Protein AF-A0A6G4XLK2-F1 (afdb_monomer)

Mean predicted aligned error: 4.9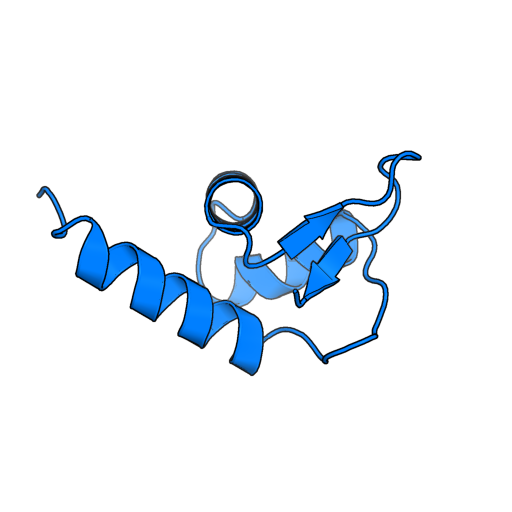9 Å

Nearest PDB structures (foldseek):
  7wup-assembly1_B  TM=5.864E-01  e=1.345E-01  Apiospora montagnei NRRL 25634
  7y3h-assembly1_A  TM=4.595E-01  e=2.019E-01  Apiospora montagnei NRRL 25634
  1mkm-assembly1_B  TM=6.376E-01  e=1.176E+00  Thermotoga maritima
  7pmk-assembly1_5  TM=6.728E-01  e=4.884E+00  Saccharomyces cerevisiae
  7xp0-assembly1_A-2  TM=4.712E-01  e=2.023E+00  Pseudomonas aeruginosa PAO1

InterPro domains:
  IPR018656 Domain of unknown function DUF2087 [PF09860] (1-65)

Solvent-accessible surface area (backbone atoms only — not comparable to full-atom values): 3896 Å² total; per-residue (Å²): 131,87,73,56,70,69,62,53,50,56,51,50,52,53,49,45,66,73,72,46,54,77,86,43,78,32,40,65,70,58,49,34,57,55,37,45,76,81,38,87,61,21,67,61,52,52,49,51,30,40,77,68,58,45,32,44,68,45,94,86,67,58,33,35,26,53,98

pLDDT: mean 85.78, std 11.56, range [41.53, 94.31]

Organism: NCBI:txid1775132

Radius of gyration: 11.39 Å; Cα contacts (8 Å, |Δi|>4): 76; chains: 1; bounding box: 29×22×28 Å

Secondary structure (DSSP, 8-state):
----HHHHHHHHHHHHHHH--BT--EEHHHHHHHHHTT-S-HHHHHHHHHHTTSEEEPTTSSEEEE-

Structure (mmCIF, N/CA/C/O backbone):
data_AF-A0A6G4XLK2-F1
#
_entry.id   AF-A0A6G4XLK2-F1
#
loop_
_atom_site.group_PDB
_atom_site.id
_atom_site.type_symbol
_atom_site.label_atom_id
_atom_site.label_alt_id
_atom_site.label_comp_id
_atom_site.label_asym_id
_atom_site.label_entity_id
_atom_site.label_seq_id
_atom_site.pdbx_PDB_ins_code
_atom_site.Cartn_x
_atom_site.Cartn_y
_atom_site.Cartn_z
_atom_site.occupancy
_atom_site.B_iso_or_equiv
_atom_site.auth_seq_id
_atom_site.auth_comp_id
_atom_site.auth_asym_id
_atom_site.auth_atom_id
_atom_site.pdbx_PDB_model_num
ATOM 1 N N . MET A 1 1 ? 13.688 11.747 -13.829 1.00 41.53 1 MET A N 1
ATOM 2 C CA . MET A 1 1 ? 13.436 10.817 -14.957 1.00 41.53 1 MET A CA 1
ATOM 3 C C . MET A 1 1 ? 11.951 10.478 -14.978 1.00 41.53 1 MET A C 1
ATOM 5 O O . MET A 1 1 ? 11.476 10.026 -13.943 1.00 41.53 1 MET A O 1
ATOM 9 N N . PRO A 1 2 ? 11.194 10.698 -16.070 1.00 47.41 2 PRO A N 1
ATOM 10 C CA . PRO A 1 2 ? 9.811 10.250 -16.117 1.00 47.41 2 PRO A CA 1
ATOM 11 C C . PRO A 1 2 ? 9.810 8.754 -16.449 1.00 47.41 2 PRO A C 1
ATOM 13 O O . PRO A 1 2 ? 10.000 8.357 -17.598 1.00 47.41 2 PRO A O 1
ATOM 16 N N . MET A 1 3 ? 9.646 7.906 -15.432 1.00 55.22 3 MET A N 1
ATOM 17 C CA . MET A 1 3 ? 9.269 6.509 -15.654 1.00 55.22 3 MET A CA 1
ATOM 18 C C . MET A 1 3 ? 7.942 6.527 -16.415 1.00 55.22 3 MET A C 1
ATOM 20 O O . MET A 1 3 ? 6.986 7.164 -15.966 1.00 55.22 3 MET A O 1
ATOM 24 N N . ARG A 1 4 ? 7.894 5.890 -17.590 1.00 64.56 4 ARG A N 1
ATOM 25 C CA . ARG A 1 4 ? 6.686 5.840 -18.425 1.00 64.56 4 ARG A CA 1
ATOM 26 C C . ARG A 1 4 ? 5.499 5.407 -17.545 1.00 64.56 4 ARG A C 1
ATOM 28 O O . ARG A 1 4 ? 5.634 4.392 -16.859 1.00 64.56 4 ARG A O 1
ATOM 35 N N . PRO A 1 5 ? 4.358 6.122 -17.549 1.00 61.38 5 PRO A N 1
ATOM 36 C CA . PRO A 1 5 ? 3.257 5.877 -16.612 1.00 61.38 5 PRO A CA 1
ATOM 37 C C . PRO A 1 5 ? 2.789 4.414 -16.547 1.00 61.38 5 PRO A C 1
ATOM 39 O O . PRO A 1 5 ? 2.469 3.930 -15.465 1.00 61.38 5 PRO A O 1
ATOM 42 N N . ALA A 1 6 ? 2.821 3.703 -17.680 1.00 63.38 6 ALA A N 1
ATOM 43 C CA . ALA A 1 6 ? 2.470 2.285 -17.773 1.00 63.38 6 ALA A CA 1
ATOM 44 C C . ALA A 1 6 ? 3.421 1.370 -16.975 1.00 63.38 6 ALA A C 1
ATOM 46 O O . ALA A 1 6 ? 2.963 0.528 -16.210 1.00 63.38 6 ALA A O 1
ATOM 47 N N . VAL A 1 7 ? 4.737 1.598 -17.065 1.00 71.12 7 VAL A N 1
ATOM 48 C CA . VAL A 1 7 ? 5.754 0.823 -16.323 1.00 71.12 7 VAL A CA 1
ATOM 49 C C . VAL A 1 7 ? 5.587 1.022 -14.816 1.00 71.12 7 VAL A C 1
ATOM 51 O O . VAL A 1 7 ? 5.762 0.097 -14.028 1.00 71.12 7 VAL A O 1
ATOM 54 N N . ARG A 1 8 ? 5.201 2.236 -14.404 1.00 81.38 8 ARG A N 1
ATOM 55 C CA . ARG A 1 8 ? 4.942 2.549 -12.997 1.00 81.38 8 ARG A CA 1
ATOM 56 C C . ARG A 1 8 ? 3.755 1.757 -12.448 1.00 81.38 8 ARG A C 1
ATOM 58 O O . ARG A 1 8 ? 3.840 1.267 -11.329 1.00 81.38 8 ARG A O 1
ATOM 65 N N . HIS A 1 9 ? 2.665 1.637 -13.206 1.00 86.62 9 HIS A N 1
ATOM 66 C CA . HIS A 1 9 ? 1.483 0.905 -12.749 1.00 86.62 9 HIS A CA 1
ATOM 67 C C . HIS A 1 9 ? 1.761 -0.596 -12.594 1.00 86.62 9 HIS A C 1
ATOM 69 O O . HIS A 1 9 ? 1.445 -1.156 -11.549 1.00 86.62 9 HIS A O 1
ATOM 75 N N . GLU A 1 10 ? 2.411 -1.233 -13.573 1.00 88.38 10 GLU A N 1
ATOM 76 C CA . GLU A 1 10 ? 2.761 -2.659 -13.478 1.00 88.38 10 GLU A CA 1
ATOM 77 C C . GLU A 1 10 ? 3.691 -2.963 -12.300 1.00 88.38 10 GLU A C 1
ATOM 79 O O . GLU A 1 10 ? 3.507 -3.969 -11.614 1.00 88.38 10 GLU A O 1
ATOM 84 N N . LEU A 1 11 ? 4.655 -2.078 -12.023 1.00 89.88 11 LEU A N 1
ATOM 85 C CA . LEU A 1 11 ? 5.528 -2.215 -10.859 1.00 89.88 11 LEU A CA 1
ATOM 86 C C . LEU A 1 11 ? 4.737 -2.123 -9.549 1.00 89.88 11 LEU A C 1
ATOM 88 O O . LEU A 1 11 ? 4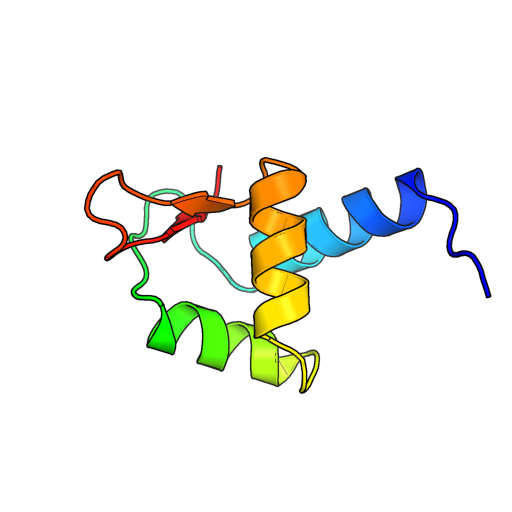.931 -2.947 -8.660 1.00 89.88 11 LEU A O 1
ATOM 92 N N . LEU A 1 12 ? 3.826 -1.155 -9.430 1.00 91.50 12 LEU A N 1
ATOM 93 C CA . LEU A 1 12 ? 2.965 -1.035 -8.252 1.00 91.50 12 LEU A CA 1
ATOM 94 C C . LEU A 1 12 ? 2.061 -2.265 -8.099 1.00 91.50 12 LEU A C 1
ATOM 96 O O . LEU A 1 12 ? 1.921 -2.775 -6.993 1.00 91.50 12 LEU A O 1
ATOM 100 N N . ALA A 1 13 ? 1.512 -2.790 -9.196 1.00 92.56 13 ALA A N 1
ATOM 101 C CA . ALA A 1 13 ? 0.716 -4.015 -9.176 1.00 92.56 13 ALA A CA 1
ATOM 102 C C . ALA A 1 13 ? 1.551 -5.226 -8.730 1.00 92.56 13 ALA A C 1
ATOM 104 O O . ALA A 1 13 ? 1.071 -6.062 -7.965 1.00 92.56 13 ALA A O 1
ATOM 105 N N . TYR A 1 14 ? 2.816 -5.306 -9.163 1.00 92.62 14 TYR A N 1
ATOM 106 C CA . TYR A 1 14 ? 3.760 -6.317 -8.687 1.00 92.62 14 TYR A CA 1
ATOM 107 C C . TYR A 1 14 ? 4.026 -6.195 -7.185 1.00 92.62 14 TYR A C 1
ATOM 109 O O . TYR A 1 14 ? 3.993 -7.196 -6.470 1.00 92.62 14 TYR A O 1
ATOM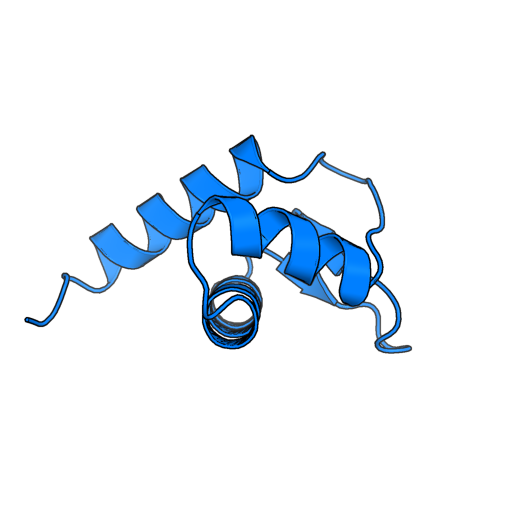 117 N N . LEU A 1 15 ? 4.249 -4.977 -6.691 1.00 92.69 15 LEU A N 1
ATOM 118 C CA . LEU A 1 15 ? 4.445 -4.740 -5.264 1.00 92.69 15 LEU A CA 1
ATOM 119 C C . LEU A 1 15 ? 3.209 -5.145 -4.463 1.00 92.69 15 LEU A C 1
ATOM 121 O O . LEU A 1 15 ? 3.346 -5.845 -3.465 1.00 92.69 15 LEU A O 1
ATOM 125 N N . VAL A 1 16 ? 2.010 -4.774 -4.921 1.00 93.56 16 VAL A N 1
ATOM 126 C CA . VAL A 1 16 ? 0.776 -5.095 -4.202 1.00 93.56 16 VAL A CA 1
ATOM 127 C C . VAL A 1 16 ? 0.568 -6.607 -4.095 1.00 93.56 16 VAL A C 1
ATOM 129 O O . VAL A 1 16 ? 0.396 -7.090 -2.982 1.00 93.56 16 VAL A O 1
ATOM 132 N N . ARG A 1 17 ? 0.705 -7.371 -5.192 1.00 93.56 17 ARG A N 1
ATOM 133 C CA . ARG A 1 17 ? 0.574 -8.846 -5.138 1.00 93.56 17 ARG A CA 1
ATOM 134 C C . ARG A 1 17 ? 1.629 -9.543 -4.278 1.00 93.56 17 ARG A C 1
ATOM 136 O O . ARG A 1 17 ? 1.430 -10.679 -3.874 1.00 93.56 17 ARG A O 1
ATOM 143 N N . THR A 1 18 ? 2.786 -8.909 -4.083 1.00 93.25 18 THR A N 1
ATOM 144 C CA . THR A 1 18 ? 3.906 -9.507 -3.341 1.00 93.25 18 THR A CA 1
ATOM 145 C C . THR A 1 18 ? 3.807 -9.198 -1.851 1.00 93.25 18 THR A C 1
ATOM 147 O O . THR A 1 18 ? 4.209 -10.008 -1.024 1.00 93.25 18 THR A O 1
ATOM 150 N N . LEU A 1 19 ? 3.298 -8.013 -1.505 1.00 92.75 19 LEU A N 1
ATOM 151 C CA . LEU A 1 19 ? 3.265 -7.512 -0.133 1.00 92.75 19 LEU A CA 1
ATOM 152 C C . LEU A 1 19 ? 1.923 -7.759 0.569 1.00 92.75 19 LEU A C 1
ATOM 154 O O . LEU A 1 19 ? 1.888 -7.787 1.801 1.00 92.75 19 LEU A O 1
ATOM 158 N N . PHE A 1 20 ? 0.831 -7.909 -0.183 1.00 93.88 20 PHE A N 1
ATOM 159 C CA . PHE A 1 20 ? -0.525 -7.988 0.354 1.00 93.88 20 PHE A CA 1
ATOM 160 C C . PHE A 1 20 ? -1.243 -9.246 -0.123 1.00 93.88 20 PHE A C 1
ATOM 162 O O . PHE A 1 20 ? -1.119 -9.651 -1.277 1.00 93.88 20 PHE A O 1
ATOM 169 N N . GLU A 1 21 ? -2.031 -9.831 0.773 1.00 91.50 21 GLU A N 1
ATOM 170 C CA . GLU A 1 21 ? -2.917 -10.946 0.462 1.00 91.50 21 GLU A CA 1
ATOM 171 C C . GLU A 1 21 ? -4.269 -10.437 -0.050 1.00 91.50 21 GLU A C 1
ATOM 173 O O . GLU A 1 21 ? -4.821 -9.444 0.440 1.00 91.50 21 GLU A O 1
ATOM 178 N N . GLU A 1 22 ? -4.827 -11.150 -1.026 1.00 83.56 22 GLU A N 1
ATOM 179 C CA . GLU A 1 22 ? -6.181 -10.903 -1.513 1.00 83.56 22 GLU A CA 1
ATOM 180 C C . GLU A 1 22 ? -7.202 -11.180 -0.398 1.00 83.56 22 GLU A C 1
ATOM 182 O O . GLU A 1 22 ? -7.107 -12.170 0.326 1.00 83.56 22 GLU A O 1
ATOM 187 N N . ASN A 1 23 ? -8.208 -10.310 -0.265 1.00 80.62 23 ASN A N 1
ATOM 188 C CA . ASN A 1 23 ? -9.259 -10.375 0.764 1.00 80.62 23 ASN A CA 1
ATOM 189 C C . ASN A 1 23 ? -8.795 -10.200 2.224 1.00 80.62 23 ASN A C 1
ATOM 191 O O . ASN A 1 23 ? -9.614 -10.344 3.135 1.00 80.62 23 ASN A O 1
ATOM 195 N N . HIS A 1 24 ? -7.533 -9.839 2.475 1.00 87.62 24 HIS A N 1
ATOM 196 C CA . HIS A 1 24 ? -7.069 -9.521 3.823 1.00 87.62 24 HIS A CA 1
ATOM 197 C C . HIS A 1 24 ? -7.176 -8.010 4.106 1.00 87.62 24 HIS A C 1
ATOM 199 O O . HIS A 1 24 ? -6.587 -7.204 3.379 1.00 87.62 24 HIS A O 1
ATOM 205 N N . PRO A 1 25 ? -7.922 -7.582 5.144 1.00 90.88 25 PRO A N 1
ATOM 206 C CA . PRO A 1 25 ? -7.958 -6.185 5.552 1.00 90.88 25 PRO A CA 1
ATOM 207 C C . PRO A 1 25 ? -6.700 -5.812 6.341 1.00 90.88 25 PRO A C 1
ATOM 209 O O . PRO A 1 25 ? -6.422 -6.389 7.384 1.00 90.88 25 PRO A O 1
ATOM 212 N N . TYR A 1 26 ? -5.993 -4.785 5.882 1.00 92.31 26 TYR A N 1
ATOM 213 C CA . TYR A 1 26 ? -4.831 -4.215 6.559 1.00 92.31 26 TYR A CA 1
ATOM 214 C C . TYR A 1 26 ? -5.134 -2.822 7.087 1.00 92.31 26 TYR A C 1
ATOM 216 O O . TYR A 1 26 ? -5.738 -2.000 6.401 1.00 92.31 26 TYR A O 1
ATOM 224 N N . THR A 1 27 ? -4.678 -2.513 8.290 1.00 92.38 27 THR A N 1
ATOM 225 C CA . THR A 1 27 ? -4.715 -1.153 8.832 1.00 92.38 27 THR A CA 1
ATOM 226 C C . THR A 1 27 ? -3.678 -0.256 8.155 1.00 92.38 27 THR A C 1
ATOM 228 O O . THR A 1 27 ? -2.714 -0.725 7.551 1.00 92.38 27 THR A O 1
ATOM 231 N N . GLU A 1 28 ? -3.840 1.066 8.252 1.00 90.94 28 GLU A N 1
ATOM 232 C CA . GLU A 1 28 ? -2.857 1.999 7.682 1.00 90.94 28 GLU A CA 1
ATOM 233 C C . GLU A 1 28 ? -1.416 1.770 8.192 1.00 90.94 28 GLU A C 1
ATOM 235 O O . GLU A 1 28 ? -0.507 1.742 7.360 1.00 90.94 28 GLU A O 1
ATOM 240 N N . PRO A 1 29 ? -1.168 1.546 9.501 1.00 91.81 29 PRO A N 1
ATOM 241 C CA . PRO A 1 29 ? 0.172 1.227 9.991 1.00 91.81 29 PRO A CA 1
ATOM 242 C C . PRO A 1 29 ? 0.754 -0.050 9.376 1.00 91.81 29 PRO A C 1
ATOM 244 O O . PRO A 1 29 ? 1.924 -0.069 9.007 1.00 91.81 29 PRO A O 1
ATOM 247 N N . GLU A 1 30 ? -0.058 -1.094 9.211 1.00 93.31 30 GLU A N 1
ATOM 248 C CA . GLU A 1 30 ? 0.360 -2.365 8.607 1.00 93.31 30 GLU A CA 1
ATOM 249 C C . GLU A 1 30 ? 0.684 -2.231 7.116 1.00 93.31 30 GLU A C 1
ATOM 251 O O . GLU A 1 30 ? 1.620 -2.859 6.616 1.00 93.31 30 GLU A O 1
ATOM 256 N N . VAL A 1 31 ? -0.082 -1.407 6.398 1.00 93.00 31 VAL A N 1
ATOM 257 C CA . VAL A 1 31 ? 0.199 -1.050 5.003 1.00 93.00 31 VAL A CA 1
ATOM 258 C C . VAL A 1 31 ? 1.511 -0.283 4.909 1.00 93.00 31 VAL A C 1
ATOM 260 O O . VAL A 1 31 ? 2.360 -0.615 4.081 1.00 93.00 31 VAL A O 1
ATOM 263 N N . ASN A 1 32 ? 1.700 0.714 5.775 1.00 92.69 32 ASN A N 1
ATOM 264 C CA . ASN A 1 32 ? 2.917 1.516 5.791 1.00 92.69 32 ASN A CA 1
ATOM 265 C C . ASN A 1 32 ? 4.143 0.642 6.087 1.00 92.69 32 ASN A C 1
ATOM 267 O O . ASN A 1 32 ? 5.117 0.716 5.346 1.00 92.69 32 ASN A O 1
ATOM 271 N N . GLN A 1 33 ? 4.072 -0.239 7.093 1.00 94.12 33 GLN A N 1
ATOM 272 C CA . GLN A 1 33 ? 5.159 -1.163 7.437 1.00 94.12 33 GLN A CA 1
ATOM 273 C C . GLN A 1 33 ? 5.565 -2.056 6.261 1.00 94.12 33 GLN A C 1
ATOM 275 O O . GLN A 1 33 ? 6.755 -2.202 5.988 1.00 94.12 33 GLN A O 1
ATOM 280 N N . ARG A 1 34 ? 4.594 -2.618 5.532 1.00 94.31 34 ARG A N 1
ATOM 281 C CA . ARG A 1 34 ? 4.868 -3.431 4.338 1.00 94.31 34 ARG A CA 1
ATOM 282 C C . ARG A 1 34 ? 5.540 -2.618 3.240 1.00 94.31 34 ARG A C 1
ATOM 284 O O . ARG A 1 34 ? 6.530 -3.071 2.675 1.00 94.31 34 ARG A O 1
ATOM 291 N N . PHE A 1 35 ? 5.056 -1.411 2.957 1.00 93.00 35 PHE A N 1
ATOM 292 C CA . PHE A 1 35 ? 5.669 -0.553 1.942 1.00 93.00 35 PHE A CA 1
ATOM 293 C C . PHE A 1 35 ? 7.069 -0.061 2.326 1.00 93.00 35 PHE A C 1
ATOM 295 O O . PHE A 1 35 ? 7.927 0.032 1.451 1.00 93.00 35 PHE A O 1
ATOM 302 N N . THR A 1 36 ? 7.343 0.173 3.611 1.00 93.50 36 THR A N 1
ATOM 303 C CA . THR A 1 36 ? 8.683 0.551 4.090 1.00 93.50 36 THR A CA 1
ATOM 304 C C . THR A 1 36 ? 9.742 -0.516 3.787 1.00 93.50 36 THR A C 1
ATOM 306 O O . THR A 1 36 ? 10.914 -0.183 3.664 1.00 93.50 36 THR A O 1
ATOM 309 N N . THR A 1 37 ? 9.357 -1.780 3.567 1.00 92.25 37 THR A N 1
ATOM 310 C CA . THR A 1 37 ? 10.307 -2.827 3.134 1.00 92.25 37 THR A CA 1
ATOM 311 C C . THR A 1 37 ? 10.891 -2.593 1.738 1.00 92.25 37 THR A C 1
ATOM 313 O O . THR A 1 37 ? 11.945 -3.140 1.422 1.00 92.25 37 THR A O 1
ATOM 316 N N . VAL A 1 38 ? 10.223 -1.788 0.902 1.00 88.25 38 VAL A N 1
ATOM 317 C CA . VAL A 1 38 ? 10.631 -1.519 -0.487 1.00 88.25 38 VAL A CA 1
ATOM 318 C C . VAL A 1 38 ? 10.974 -0.054 -0.746 1.00 88.25 38 VAL A C 1
ATOM 320 O O . VAL A 1 38 ? 11.724 0.229 -1.679 1.00 88.25 38 VAL A O 1
ATOM 323 N N . HIS A 1 39 ? 10.427 0.880 0.038 1.00 88.62 39 HIS A N 1
ATOM 324 C CA . HIS A 1 39 ? 10.696 2.309 -0.103 1.00 88.62 39 HIS A CA 1
ATOM 325 C C . HIS A 1 39 ? 10.308 3.092 1.162 1.00 88.62 39 HIS A C 1
ATOM 327 O O . HIS A 1 39 ? 9.228 2.880 1.713 1.00 88.62 39 HIS A O 1
ATOM 333 N N . ASP A 1 40 ? 11.127 4.065 1.569 1.00 86.50 40 ASP A N 1
ATOM 334 C CA . ASP A 1 40 ? 10.888 4.865 2.782 1.00 86.50 40 ASP A CA 1
ATOM 335 C C . ASP A 1 40 ? 9.611 5.722 2.696 1.00 86.50 40 ASP A C 1
ATOM 337 O O . ASP A 1 40 ? 8.903 5.912 3.686 1.00 86.50 40 ASP A O 1
ATOM 341 N N . ASP A 1 41 ? 9.267 6.191 1.492 1.00 91.19 41 ASP A N 1
ATOM 342 C CA . ASP A 1 41 ? 8.025 6.933 1.233 1.00 91.19 41 ASP A CA 1
ATOM 343 C C . ASP A 1 41 ? 6.815 5.999 1.030 1.00 91.19 41 ASP A C 1
ATOM 345 O O . ASP A 1 41 ? 6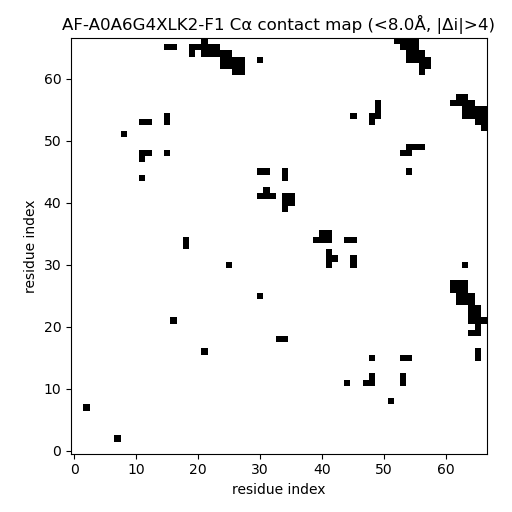.249 5.859 -0.062 1.00 91.19 41 ASP A O 1
ATOM 349 N N . SER A 1 42 ? 6.423 5.325 2.112 1.00 90.19 42 SER A N 1
ATOM 350 C CA . SER A 1 42 ? 5.254 4.438 2.143 1.00 90.19 42 SER A CA 1
ATOM 351 C C . SER A 1 42 ? 3.935 5.182 1.891 1.00 90.19 42 SER A C 1
ATOM 353 O O . SER A 1 42 ? 3.005 4.621 1.304 1.00 90.19 42 SER A O 1
ATOM 355 N N . ALA A 1 43 ? 3.857 6.464 2.264 1.00 89.38 43 ALA A N 1
ATOM 356 C CA . ALA A 1 43 ? 2.683 7.304 2.045 1.00 89.38 43 ALA A CA 1
ATOM 357 C C . ALA A 1 43 ? 2.446 7.582 0.551 1.00 89.38 43 ALA A C 1
ATOM 359 O O . ALA A 1 43 ? 1.310 7.464 0.078 1.00 89.38 43 ALA A O 1
ATOM 360 N N . MET A 1 44 ? 3.505 7.895 -0.204 1.00 90.94 44 MET A N 1
ATOM 361 C CA . MET A 1 44 ? 3.446 8.056 -1.659 1.00 90.94 44 MET A CA 1
ATOM 362 C C . MET A 1 44 ? 3.030 6.755 -2.352 1.00 90.94 44 MET A C 1
ATOM 364 O O . MET A 1 44 ? 2.130 6.778 -3.196 1.00 90.94 44 MET A O 1
ATOM 368 N N . LEU A 1 45 ? 3.631 5.616 -1.978 1.00 92.00 45 LEU A N 1
ATOM 369 C CA . LEU A 1 45 ? 3.288 4.311 -2.558 1.00 92.00 45 LEU A CA 1
ATOM 370 C C . LEU A 1 45 ? 1.824 3.945 -2.315 1.00 92.00 45 LEU A C 1
ATOM 372 O O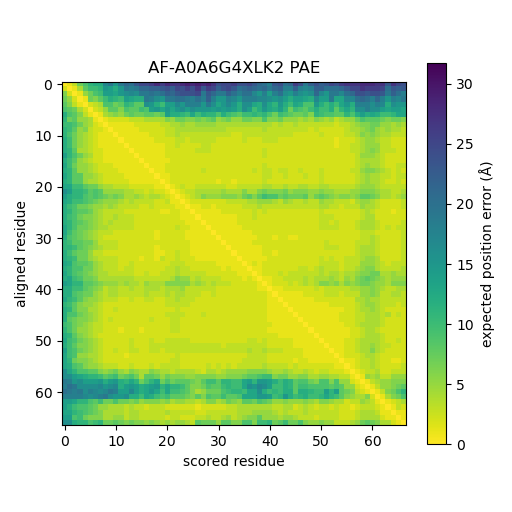 . LEU A 1 45 ? 1.11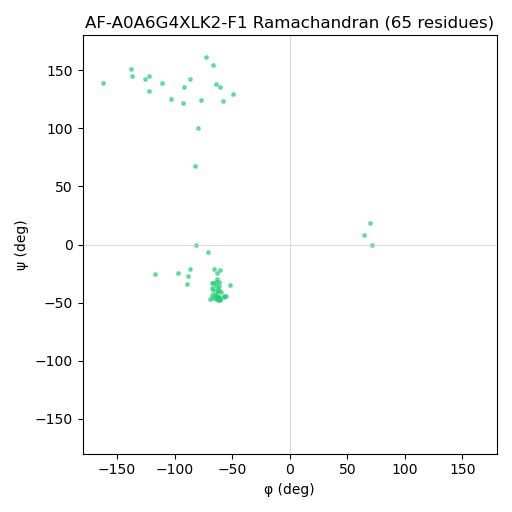2 3.596 -3.259 1.00 92.00 45 LEU A O 1
ATOM 376 N N . ARG A 1 46 ? 1.349 4.095 -1.074 1.00 91.19 46 ARG A N 1
ATOM 377 C CA . ARG A 1 46 ? -0.053 3.863 -0.713 1.00 91.19 46 ARG A CA 1
ATOM 378 C C . ARG A 1 46 ? -0.989 4.738 -1.539 1.00 91.19 46 ARG A C 1
ATOM 380 O O . ARG A 1 46 ? -1.971 4.232 -2.081 1.00 91.19 46 ARG A O 1
ATOM 387 N N . ARG A 1 47 ? -0.672 6.028 -1.686 1.00 90.31 47 ARG A N 1
ATOM 388 C CA . ARG A 1 47 ? -1.469 6.959 -2.492 1.00 90.31 47 ARG A CA 1
ATOM 389 C C . ARG A 1 47 ? -1.549 6.522 -3.953 1.00 90.31 47 ARG A C 1
ATOM 391 O O . ARG A 1 47 ? -2.648 6.465 -4.490 1.00 90.31 47 ARG A O 1
ATOM 398 N N . TYR A 1 48 ? -0.431 6.155 -4.575 1.00 92.12 48 TYR A N 1
ATOM 399 C CA . TYR A 1 48 ? -0.444 5.689 -5.964 1.00 92.12 48 TYR A CA 1
ATOM 400 C C . TYR A 1 48 ? -1.146 4.351 -6.156 1.00 92.12 48 TYR A C 1
ATOM 402 O O . TYR A 1 48 ? -1.782 4.154 -7.188 1.00 92.12 48 TYR A O 1
ATOM 410 N N . CYS A 1 49 ? -1.071 3.446 -5.181 1.00 92.25 49 CYS A N 1
ATOM 411 C CA . CYS A 1 49 ? -1.815 2.192 -5.242 1.00 92.25 49 CYS A CA 1
ATOM 412 C C . CYS A 1 49 ? -3.326 2.434 -5.148 1.00 92.25 49 CYS A C 1
ATOM 414 O O . CYS A 1 49 ? -4.081 1.803 -5.877 1.00 92.25 49 CYS A O 1
ATOM 416 N N . VAL A 1 50 ? -3.773 3.376 -4.312 1.00 91.56 50 VAL A N 1
ATOM 417 C CA . VAL A 1 50 ? -5.194 3.752 -4.226 1.00 91.56 50 VAL A CA 1
ATOM 418 C C . VAL A 1 50 ? -5.658 4.488 -5.485 1.00 91.56 50 VAL A C 1
ATOM 420 O O . VAL A 1 50 ? -6.684 4.131 -6.057 1.00 91.56 50 VAL A O 1
ATOM 423 N N . GLU A 1 51 ? -4.898 5.480 -5.959 1.00 91.31 51 GLU A N 1
ATOM 424 C CA . GLU A 1 51 ? -5.205 6.220 -7.196 1.00 91.31 51 GLU A CA 1
ATOM 425 C C . GLU A 1 51 ? -5.207 5.304 -8.429 1.00 91.31 51 GLU A C 1
ATOM 427 O O . GLU A 1 51 ? -6.012 5.486 -9.339 1.00 91.31 51 GLU A O 1
ATOM 432 N N . GLY A 1 52 ? -4.322 4.305 -8.449 1.00 90.12 52 GLY A N 1
ATOM 433 C CA . GLY A 1 52 ? -4.235 3.290 -9.495 1.00 90.12 52 GLY A CA 1
ATOM 434 C C . GLY A 1 52 ? -5.238 2.144 -9.356 1.00 90.12 52 GLY A C 1
ATOM 435 O O . GLY A 1 52 ? -5.206 1.246 -10.189 1.00 90.12 52 GLY A O 1
ATOM 436 N N . GLY A 1 53 ? -6.091 2.144 -8.327 1.00 91.56 53 GLY A N 1
ATOM 437 C CA . GLY A 1 53 ? -7.095 1.101 -8.109 1.00 91.56 53 GLY A CA 1
ATOM 438 C C . GLY A 1 53 ? -6.535 -0.264 -7.696 1.00 91.56 53 GLY A C 1
ATOM 439 O O . GLY A 1 53 ? -7.244 -1.247 -7.833 1.00 91.56 53 GLY A O 1
ATOM 440 N N . LEU A 1 54 ? -5.294 -0.328 -7.205 1.00 93.25 54 LEU A N 1
ATOM 441 C CA . LEU A 1 54 ? -4.625 -1.548 -6.724 1.00 93.25 54 LEU A CA 1
ATOM 442 C C . LEU A 1 54 ? -4.885 -1.814 -5.234 1.00 93.25 54 LEU A C 1
ATOM 444 O O . LEU A 1 54 ? -4.828 -2.951 -4.778 1.00 93.25 54 LEU A O 1
ATOM 448 N N . LEU A 1 55 ? -5.143 -0.754 -4.462 1.00 92.56 55 LEU A N 1
ATOM 449 C CA . LEU A 1 55 ? -5.571 -0.841 -3.068 1.00 92.56 55 LEU A CA 1
ATOM 450 C C . LEU A 1 55 ? -6.911 -0.135 -2.893 1.00 92.56 55 LEU A C 1
ATOM 452 O O . LEU A 1 55 ? -7.081 1.022 -3.280 1.00 92.56 55 LEU A O 1
ATOM 456 N N . ARG A 1 56 ? -7.847 -0.799 -2.222 1.00 91.12 56 ARG A N 1
ATOM 457 C CA . ARG A 1 56 ? -9.138 -0.234 -1.845 1.00 91.12 56 ARG A CA 1
ATOM 458 C C . ARG A 1 56 ? -9.141 0.130 -0.370 1.00 91.12 56 ARG A C 1
ATOM 460 O O . ARG A 1 56 ? -8.900 -0.721 0.478 1.00 91.12 56 ARG A O 1
ATOM 467 N N . ARG A 1 57 ? -9.455 1.387 -0.058 1.00 87.69 57 ARG A N 1
ATOM 468 C CA . ARG A 1 57 ? -9.664 1.857 1.319 1.00 87.69 57 ARG A CA 1
ATOM 469 C C . ARG A 1 57 ? -11.144 1.735 1.696 1.00 87.69 57 ARG A C 1
ATOM 471 O O . ARG A 1 57 ? -12.008 2.099 0.895 1.00 87.69 57 ARG A O 1
ATOM 478 N N . THR A 1 58 ? -11.452 1.240 2.894 1.00 81.06 58 THR A N 1
ATOM 479 C CA . THR A 1 58 ? -12.828 1.224 3.420 1.00 81.06 58 THR A CA 1
ATOM 480 C C . THR A 1 58 ? -13.325 2.651 3.682 1.00 81.06 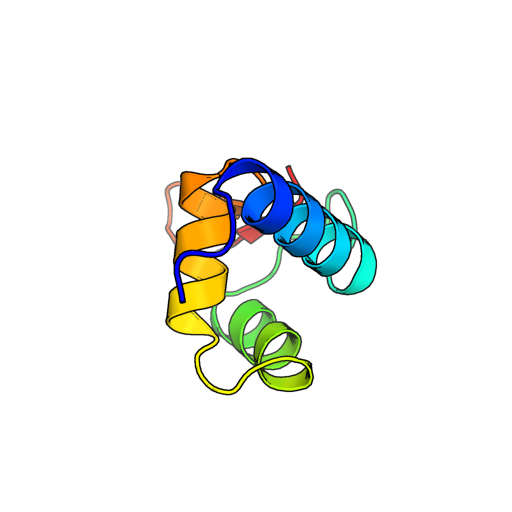58 THR A C 1
ATOM 482 O O . THR A 1 58 ? -12.526 3.566 3.886 1.00 81.06 58 THR A O 1
ATOM 485 N N . LYS A 1 59 ? -14.650 2.874 3.655 1.00 69.56 59 LYS A N 1
ATOM 486 C CA . LYS A 1 59 ? -15.253 4.211 3.857 1.00 69.56 59 LYS A CA 1
ATOM 487 C C . LYS A 1 59 ? -14.935 4.804 5.231 1.00 69.56 59 LYS A C 1
ATOM 489 O O . LYS A 1 59 ? -14.757 6.012 5.329 1.00 69.56 59 LYS A O 1
ATOM 494 N N . ASP A 1 60 ? -14.789 3.956 6.245 1.00 72.00 60 ASP A N 1
ATOM 495 C CA . ASP A 1 60 ? -14.352 4.342 7.593 1.00 72.00 60 ASP A CA 1
ATOM 496 C C . ASP A 1 60 ? -12.868 4.734 7.647 1.00 72.00 60 ASP A C 1
ATOM 498 O O . ASP A 1 60 ? -12.355 5.170 8.671 1.00 72.00 60 ASP A O 1
ATOM 502 N N . GLY A 1 61 ? -12.145 4.564 6.538 1.00 65.44 61 GLY A N 1
ATOM 503 C CA . GLY A 1 61 ? -10.757 4.964 6.386 1.00 65.44 61 GLY A CA 1
ATOM 504 C C . GLY A 1 61 ? -9.755 4.115 7.167 1.00 65.44 61 GLY A C 1
ATOM 505 O O . GLY A 1 61 ? -8.558 4.391 7.068 1.00 65.44 61 GLY A O 1
ATOM 506 N N . ALA A 1 62 ? -10.237 3.113 7.904 1.00 73.25 62 ALA A N 1
ATOM 507 C CA . ALA A 1 62 ? -9.481 2.310 8.857 1.00 73.25 62 ALA A CA 1
ATOM 508 C C . ALA A 1 62 ? -8.761 1.111 8.226 1.00 73.25 62 ALA A C 1
ATOM 510 O O . ALA A 1 62 ? -7.798 0.614 8.810 1.00 73.25 62 ALA A O 1
ATOM 511 N N . SER A 1 63 ? -9.195 0.655 7.046 1.00 84.69 63 SER A N 1
ATOM 512 C CA . SER A 1 63 ? -8.639 -0.550 6.426 1.00 84.69 63 SER A CA 1
ATOM 513 C C . SER A 1 63 ? -8.406 -0.401 4.926 1.00 84.69 63 SER A C 1
ATOM 515 O O . SER A 1 63 ? -9.115 0.331 4.234 1.00 84.69 63 SER A O 1
ATOM 517 N N . TYR A 1 64 ? -7.415 -1.135 4.438 1.00 89.75 64 TYR A N 1
ATOM 518 C CA . TYR A 1 64 ? -6.996 -1.264 3.052 1.00 89.75 64 TYR A CA 1
ATOM 519 C C . TYR A 1 64 ? -7.055 -2.734 2.647 1.00 89.75 64 TYR A C 1
ATOM 521 O O . TYR A 1 64 ? -6.766 -3.609 3.458 1.00 89.75 64 TYR A O 1
ATOM 529 N N . GLN A 1 65 ? -7.416 -3.005 1.402 1.00 90.75 65 GLN A N 1
ATOM 530 C CA . GLN A 1 65 ? -7.457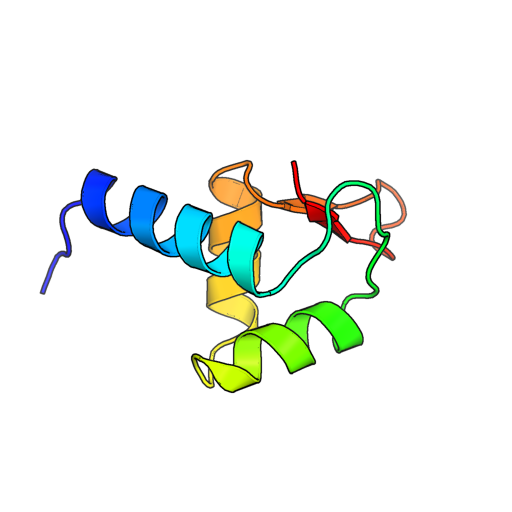 -4.350 0.827 1.00 90.75 65 GLN A CA 1
ATOM 531 C C . GLN A 1 65 ? -6.870 -4.304 -0.583 1.00 90.75 65 GLN A C 1
ATOM 533 O O . GLN A 1 65 ? -7.058 -3.303 -1.280 1.00 90.75 65 GLN A O 1
ATOM 538 N N . ALA A 1 66 ? -6.168 -5.360 -0.999 1.00 89.69 66 ALA A N 1
ATOM 539 C CA . ALA A 1 66 ? -5.808 -5.543 -2.404 1.00 89.69 66 ALA A CA 1
ATOM 540 C C . ALA A 1 66 ? -7.088 -5.639 -3.254 1.00 89.69 66 ALA A C 1
ATOM 542 O O . AL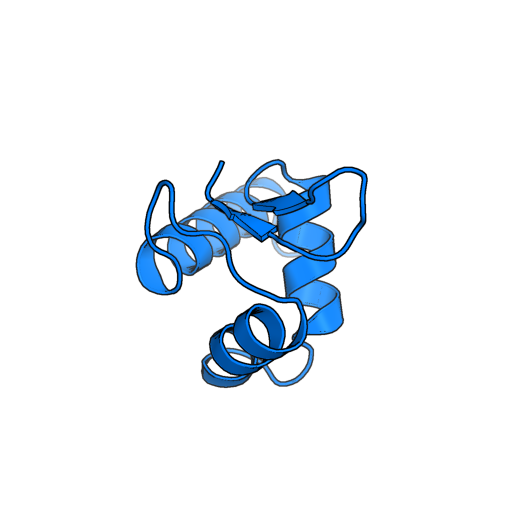A A 1 66 ? -8.069 -6.248 -2.816 1.00 89.69 66 ALA A O 1
ATOM 543 N N . ALA A 1 67 ? -7.093 -4.946 -4.394 1.00 83.94 67 ALA A N 1
ATOM 544 C CA . ALA A 1 67 ? -8.226 -4.857 -5.315 1.00 83.94 67 ALA A CA 1
ATOM 545 C C . ALA A 1 67 ? -8.180 -5.921 -6.415 1.00 83.94 67 ALA A C 1
ATOM 547 O O . ALA A 1 67 ? -7.057 -6.337 -6.779 1.00 83.94 67 ALA A O 1
#

Sequence (67 aa):
MPMRPAVRHELLAYLVRTLFEENHPYTEPEVNQRFTTVHDDSAMLRRYCVEGGLLRRTKDGASYQAA

Foldseek 3Di:
DDPPVVVVLVVLLVLLVVQADAPDKDFPVSQLVSVCVPPNPSVVSVVCCVVSVQWDADPVRGTIGGD